Protein AF-A0A8T3YCC7-F1 (afdb_monomer_lite)

Sequence (92 aa):
MRVRDLKNQLNLMIPEFKVNDQMTAVAHWLNKIHMSPKGEYITSSEKEIKTLEKLKGLKLVDFEGSGEIKVKLSETGKKLHTDFQAHGYFNK

Secondary structure (DSSP, 8-state):
--HHHHHHHHHHHS-HHHHHHHHHHHHHHHHHHHTSTTSEEEE--HHHHHHHHHHHHTTSEEEE-SSSEEEEE-HHHHHHHHHHHHTTTT--

Radius of gyration: 12.7 Å; chains: 1; bounding box: 32×28×33 Å

Structure (mmCIF, N/CA/C/O backbone):
data_AF-A0A8T3YCC7-F1
#
_entry.id   AF-A0A8T3YCC7-F1
#
loop_
_atom_site.group_PDB
_atom_site.id
_atom_site.type_symbol
_atom_site.label_atom_id
_atom_site.label_alt_id
_atom_site.label_comp_id
_atom_site.label_asym_id
_atom_site.label_entity_id
_atom_site.label_seq_id
_atom_site.pdbx_PDB_ins_code
_atom_site.Cartn_x
_atom_site.Cartn_y
_atom_site.Cartn_z
_atom_site.occupancy
_atom_site.B_iso_or_equiv
_atom_site.auth_seq_id
_atom_site.auth_comp_id
_atom_site.auth_asym_id
_atom_site.auth_atom_id
_atom_site.pdbx_PDB_model_num
ATOM 1 N N . MET A 1 1 ? -1.770 -10.295 -6.177 1.00 85.19 1 MET A N 1
ATOM 2 C CA . MET A 1 1 ? -0.805 -9.512 -6.971 1.00 85.19 1 MET A CA 1
ATOM 3 C C . MET A 1 1 ? 0.593 -9.941 -6.565 1.00 85.19 1 MET A C 1
ATOM 5 O O . MET A 1 1 ? 0.786 -10.167 -5.376 1.00 85.19 1 MET A O 1
ATOM 9 N N . ARG A 1 2 ? 1.514 -10.112 -7.516 1.00 91.38 2 ARG A N 1
ATOM 10 C CA . ARG A 1 2 ? 2.931 -10.430 -7.265 1.00 91.38 2 ARG A CA 1
ATOM 11 C C . ARG A 1 2 ? 3.800 -9.168 -7.329 1.00 91.38 2 ARG A C 1
ATOM 13 O O . ARG A 1 2 ? 3.384 -8.157 -7.893 1.00 91.38 2 ARG A O 1
ATOM 20 N N . VAL A 1 3 ? 5.027 -9.238 -6.818 1.00 91.88 3 VAL A N 1
ATOM 21 C CA . VAL A 1 3 ? 6.055 -8.180 -6.863 1.00 91.88 3 VAL A CA 1
ATOM 22 C C . VAL A 1 3 ? 6.275 -7.699 -8.298 1.00 91.88 3 VAL A C 1
ATOM 24 O O . VAL A 1 3 ? 6.329 -6.495 -8.548 1.00 91.88 3 VAL A O 1
ATOM 27 N N . ARG A 1 4 ? 6.326 -8.627 -9.266 1.00 92.19 4 ARG A N 1
ATOM 28 C CA . ARG A 1 4 ? 6.441 -8.299 -10.697 1.00 92.19 4 ARG A CA 1
ATOM 29 C C . ARG A 1 4 ? 5.249 -7.487 -11.208 1.00 92.19 4 ARG A C 1
ATOM 31 O O . ARG A 1 4 ? 5.449 -6.539 -11.961 1.00 92.19 4 ARG A O 1
ATOM 38 N N . ASP A 1 5 ? 4.034 -7.841 -10.797 1.00 92.06 5 ASP A N 1
ATOM 39 C CA . ASP A 1 5 ? 2.813 -7.157 -11.234 1.00 92.06 5 ASP A CA 1
ATOM 40 C C . ASP A 1 5 ? 2.777 -5.723 -10.699 1.00 92.06 5 ASP 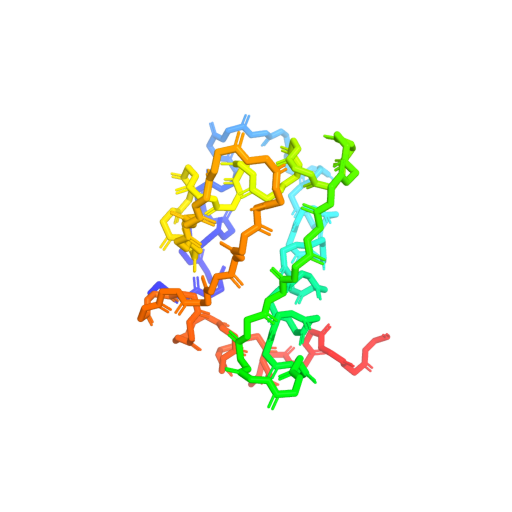A C 1
ATOM 42 O O . ASP A 1 5 ? 2.521 -4.789 -11.458 1.00 92.06 5 ASP A O 1
ATOM 46 N N . LEU A 1 6 ? 3.111 -5.539 -9.416 1.00 90.81 6 LEU A N 1
ATOM 47 C CA . LEU A 1 6 ? 3.209 -4.212 -8.812 1.00 90.81 6 LEU A CA 1
ATOM 48 C C . LEU A 1 6 ? 4.284 -3.370 -9.510 1.00 90.81 6 LEU A C 1
ATOM 50 O O . LEU A 1 6 ? 4.036 -2.216 -9.850 1.00 90.81 6 LEU A O 1
ATOM 54 N N . LYS A 1 7 ? 5.464 -3.947 -9.766 1.00 91.56 7 LYS A N 1
ATOM 55 C CA . LYS A 1 7 ? 6.548 -3.254 -10.471 1.00 91.56 7 LYS A CA 1
ATOM 56 C C . LYS A 1 7 ? 6.110 -2.800 -11.866 1.00 91.56 7 LYS A C 1
ATOM 58 O O . LYS A 1 7 ? 6.372 -1.662 -12.244 1.00 91.56 7 LYS A O 1
ATOM 63 N N . ASN A 1 8 ? 5.406 -3.659 -12.603 1.00 92.38 8 ASN A N 1
ATOM 64 C CA . ASN A 1 8 ? 4.854 -3.318 -13.914 1.00 92.38 8 ASN A CA 1
ATOM 65 C C . ASN A 1 8 ? 3.824 -2.185 -13.820 1.00 92.38 8 ASN A C 1
ATOM 67 O O . ASN A 1 8 ? 3.887 -1.252 -14.612 1.00 92.38 8 ASN A O 1
ATOM 71 N N . GLN A 1 9 ? 2.912 -2.224 -12.844 1.00 90.88 9 GLN A N 1
ATOM 72 C CA . GLN A 1 9 ? 1.946 -1.142 -12.630 1.00 90.88 9 GLN A CA 1
ATOM 73 C C . GLN A 1 9 ? 2.625 0.185 -12.280 1.00 90.88 9 GLN A C 1
ATOM 75 O O . GLN A 1 9 ? 2.254 1.220 -12.825 1.00 90.88 9 GLN A O 1
ATOM 80 N N . LEU A 1 10 ? 3.639 0.165 -11.412 1.00 90.25 10 LEU A N 1
ATOM 8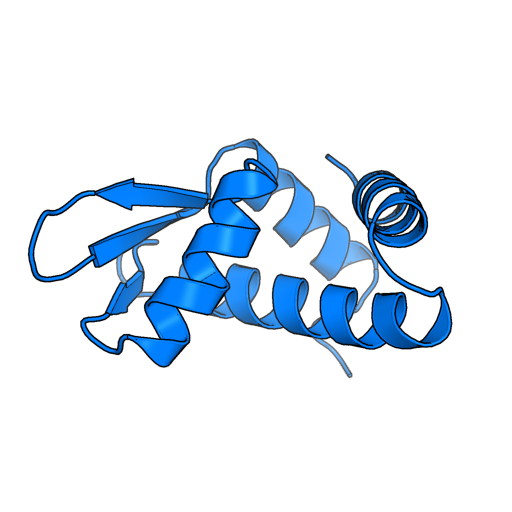1 C CA . LEU A 1 10 ? 4.381 1.369 -11.045 1.00 90.25 10 LEU A CA 1
ATOM 82 C C . LEU A 1 10 ? 5.141 1.949 -12.243 1.00 90.25 10 LEU A C 1
ATOM 84 O O . LEU A 1 10 ? 5.075 3.153 -12.455 1.00 90.25 10 LEU A O 1
ATOM 88 N N . ASN A 1 11 ? 5.769 1.115 -13.075 1.00 91.81 11 ASN A N 1
ATOM 89 C CA . ASN A 1 11 ? 6.426 1.558 -14.313 1.00 91.81 11 ASN A CA 1
ATOM 90 C C . ASN A 1 11 ? 5.477 2.281 -15.290 1.00 91.81 11 ASN A C 1
ATOM 92 O O . ASN A 1 11 ? 5.935 3.096 -16.084 1.00 91.81 11 ASN A O 1
ATOM 96 N N . LEU A 1 12 ? 4.168 2.004 -15.243 1.00 91.50 12 LEU A N 1
ATOM 97 C CA . LEU A 1 12 ? 3.169 2.710 -16.057 1.00 91.50 12 LEU A CA 1
ATOM 98 C C . LEU A 1 12 ? 2.750 4.063 -15.461 1.00 91.50 12 LEU A C 1
ATOM 100 O O . LEU A 1 12 ? 2.202 4.899 -16.174 1.00 91.50 12 LEU A O 1
ATOM 104 N N . MET A 1 13 ? 2.964 4.274 -14.161 1.00 88.44 13 MET A N 1
ATOM 105 C CA . MET A 1 13 ? 2.481 5.452 -13.428 1.00 88.44 13 MET A CA 1
ATOM 106 C C . MET A 1 13 ? 3.589 6.449 -13.091 1.00 88.44 13 MET A C 1
ATOM 108 O O . MET A 1 13 ? 3.322 7.641 -12.947 1.00 88.44 13 MET A O 1
ATOM 112 N N . ILE A 1 14 ? 4.819 5.970 -12.908 1.00 89.25 14 ILE A N 1
ATOM 113 C CA . ILE A 1 14 ? 5.964 6.774 -12.489 1.00 89.25 14 ILE A CA 1
ATOM 114 C C . ILE A 1 14 ? 7.222 6.376 -13.271 1.00 89.25 14 ILE A C 1
ATOM 116 O O . ILE A 1 14 ? 7.323 5.244 -13.741 1.00 89.25 14 ILE A O 1
ATOM 120 N N . PRO A 1 15 ? 8.211 7.281 -13.386 1.00 91.81 15 PRO A N 1
ATOM 121 C CA . PRO A 1 15 ? 9.487 6.959 -14.015 1.00 91.81 15 PRO A CA 1
ATOM 122 C C . PRO A 1 15 ? 10.191 5.783 -13.331 1.00 91.81 15 PRO A C 1
ATOM 124 O O . PRO A 1 15 ? 10.181 5.695 -12.101 1.00 91.81 15 PRO A O 1
ATOM 127 N N . GLU A 1 16 ? 10.879 4.948 -14.113 1.00 88.00 16 GLU A N 1
ATOM 128 C CA . GLU A 1 16 ? 11.556 3.729 -13.642 1.00 88.00 16 GLU A CA 1
ATOM 129 C C . GLU A 1 16 ? 12.479 3.979 -12.437 1.00 88.00 16 GLU A C 1
ATOM 131 O O . GLU A 1 16 ? 12.470 3.217 -11.470 1.00 88.00 16 GLU A O 1
ATOM 136 N N . PHE A 1 17 ? 13.211 5.099 -12.432 1.00 86.62 17 PHE A N 1
ATOM 137 C CA . PHE A 1 17 ? 14.117 5.447 -11.333 1.00 86.62 17 PHE A CA 1
ATOM 138 C C . PHE A 1 17 ? 13.403 5.647 -9.984 1.00 86.62 17 PHE A C 1
ATOM 140 O O . PHE A 1 17 ? 14.027 5.474 -8.944 1.00 86.62 17 PHE A O 1
ATOM 147 N N . LYS A 1 18 ? 12.098 5.963 -9.981 1.00 90.94 18 LYS A N 1
ATOM 148 C CA . LYS A 1 18 ? 11.271 6.078 -8.764 1.00 90.94 18 LYS A CA 1
ATOM 149 C C . LYS A 1 18 ? 10.561 4.779 -8.390 1.00 90.94 18 LYS A C 1
ATOM 151 O O . LYS A 1 18 ? 9.988 4.690 -7.303 1.00 90.94 18 LYS A O 1
ATOM 156 N N . VAL A 1 19 ? 10.550 3.782 -9.277 1.00 91.06 19 VAL A N 1
ATOM 157 C CA . VAL A 1 19 ? 9.814 2.532 -9.046 1.00 91.06 19 VAL A CA 1
ATOM 158 C C . VAL A 1 19 ? 10.429 1.744 -7.908 1.00 91.06 19 VAL A C 1
ATOM 160 O O . VAL A 1 19 ? 9.695 1.275 -7.046 1.00 91.06 19 VAL A O 1
ATOM 163 N N . ASN A 1 20 ? 11.757 1.646 -7.845 1.00 89.06 20 ASN A N 1
ATOM 164 C CA . ASN A 1 20 ? 12.419 0.924 -6.758 1.00 89.06 20 ASN A CA 1
ATOM 165 C C . ASN A 1 20 ? 12.141 1.565 -5.391 1.00 89.06 20 ASN A C 1
ATOM 167 O O . ASN A 1 20 ? 11.815 0.846 -4.448 1.00 89.06 20 ASN A O 1
ATOM 171 N N . ASP A 1 21 ? 12.169 2.897 -5.302 1.00 89.69 21 ASP A N 1
ATOM 172 C CA . ASP A 1 21 ? 11.834 3.617 -4.069 1.00 89.69 21 ASP A CA 1
ATOM 173 C C . ASP A 1 21 ? 10.394 3.338 -3.634 1.00 89.69 21 ASP A C 1
ATOM 175 O O . ASP A 1 21 ? 10.134 3.087 -2.456 1.00 89.69 21 ASP A O 1
ATOM 179 N N . GLN A 1 22 ? 9.452 3.315 -4.585 1.00 90.44 22 GLN A N 1
ATOM 180 C CA . GLN A 1 22 ? 8.072 2.962 -4.263 1.00 90.44 22 GLN A CA 1
ATOM 181 C C . GLN A 1 22 ? 7.890 1.497 -3.897 1.00 90.44 22 GLN A C 1
ATOM 183 O O . GLN A 1 22 ? 7.127 1.206 -2.984 1.00 90.44 22 GLN A O 1
ATOM 188 N N . MET A 1 23 ? 8.604 0.573 -4.534 1.00 91.44 23 MET A N 1
ATOM 189 C CA . MET A 1 23 ? 8.573 -0.836 -4.143 1.00 91.44 23 MET A CA 1
ATOM 190 C C . MET A 1 23 ? 9.036 -1.013 -2.691 1.00 91.44 23 MET A C 1
ATOM 192 O O . MET A 1 23 ? 8.376 -1.713 -1.925 1.00 91.44 23 MET A O 1
ATOM 196 N N . THR A 1 24 ? 10.113 -0.332 -2.290 1.00 90.31 24 THR A N 1
ATOM 197 C 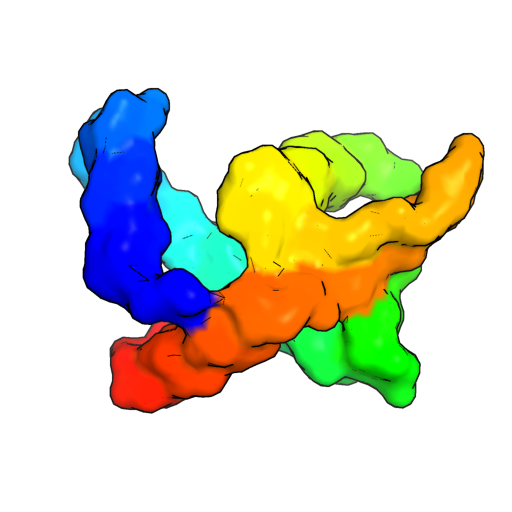CA . THR A 1 24 ? 10.609 -0.331 -0.905 1.00 90.31 24 THR A CA 1
ATOM 198 C C . THR A 1 24 ? 9.601 0.298 0.053 1.00 90.31 24 THR A C 1
ATOM 200 O O . THR A 1 24 ? 9.325 -0.264 1.111 1.00 90.31 24 THR A O 1
ATOM 203 N N . ALA A 1 25 ? 8.998 1.430 -0.322 1.00 90.31 25 ALA A N 1
ATOM 204 C CA . ALA A 1 25 ? 7.983 2.085 0.498 1.00 90.31 25 ALA A CA 1
ATOM 205 C C . ALA A 1 25 ? 6.745 1.195 0.694 1.00 90.31 25 ALA A C 1
ATOM 207 O O . ALA A 1 25 ? 6.264 1.047 1.817 1.00 90.31 25 ALA A O 1
ATOM 208 N N . VAL A 1 26 ? 6.251 0.565 -0.376 1.00 92.00 26 VAL A N 1
ATOM 209 C CA . VAL A 1 26 ? 5.125 -0.375 -0.314 1.00 92.00 26 VAL A CA 1
ATOM 210 C C . VAL A 1 26 ? 5.475 -1.551 0.591 1.00 92.00 26 VAL A C 1
ATOM 212 O O . VAL A 1 26 ? 4.701 -1.854 1.495 1.00 92.00 26 VAL A O 1
ATOM 215 N N . ALA A 1 27 ? 6.638 -2.179 0.399 1.00 92.44 27 ALA A N 1
ATOM 216 C CA . ALA A 1 27 ? 7.089 -3.278 1.246 1.00 92.44 27 ALA A CA 1
ATOM 217 C C . ALA A 1 27 ? 7.112 -2.855 2.726 1.00 92.44 27 ALA A C 1
ATOM 219 O O . ALA A 1 27 ? 6.482 -3.505 3.562 1.00 92.44 27 ALA A O 1
ATOM 220 N N . HIS A 1 28 ? 7.744 -1.721 3.040 1.00 91.56 28 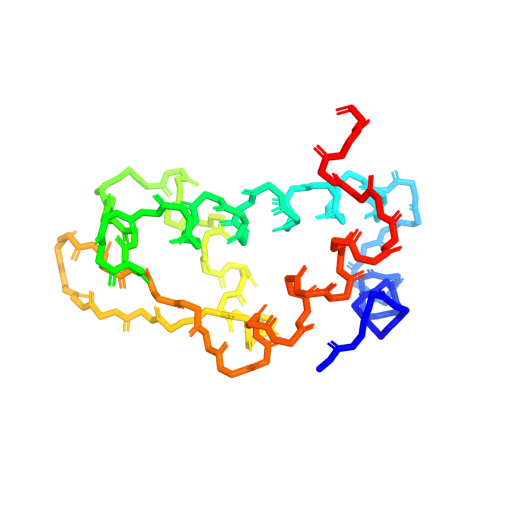HIS A N 1
ATOM 221 C CA . HIS A 1 28 ? 7.811 -1.188 4.399 1.00 91.56 28 HIS A CA 1
ATOM 222 C C . HIS A 1 28 ? 6.421 -1.023 5.029 1.00 91.56 28 HIS A C 1
ATOM 224 O O . HIS A 1 28 ? 6.186 -1.491 6.143 1.00 91.56 28 HIS A O 1
ATOM 230 N N . TRP A 1 29 ? 5.474 -0.418 4.308 1.00 92.06 29 TRP A N 1
ATOM 231 C CA . TRP A 1 29 ? 4.113 -0.222 4.805 1.00 92.06 29 TRP A CA 1
ATOM 232 C C . TRP A 1 29 ? 3.341 -1.523 4.990 1.00 92.06 29 TRP A C 1
ATOM 234 O O . TRP A 1 29 ? 2.688 -1.693 6.019 1.00 92.06 29 TRP A O 1
ATOM 244 N N . LEU A 1 30 ? 3.430 -2.458 4.041 1.00 91.56 30 LEU A N 1
ATOM 245 C CA . LEU A 1 30 ? 2.777 -3.758 4.183 1.00 91.56 30 LEU A CA 1
ATOM 246 C C . LEU A 1 30 ? 3.304 -4.503 5.410 1.00 91.56 30 LEU A C 1
ATOM 248 O O . LEU A 1 30 ? 2.517 -5.076 6.159 1.00 91.56 30 LEU A O 1
ATOM 252 N N . ASN A 1 31 ? 4.617 -4.443 5.649 1.00 91.38 31 ASN A N 1
ATOM 253 C CA . ASN A 1 31 ? 5.225 -5.052 6.823 1.00 91.38 31 ASN A CA 1
ATOM 254 C C . ASN A 1 31 ? 4.784 -4.364 8.121 1.00 91.38 31 ASN A C 1
ATOM 256 O O . ASN A 1 31 ? 4.388 -5.037 9.066 1.00 91.38 31 ASN A O 1
ATOM 260 N N . LYS A 1 32 ? 4.767 -3.025 8.153 1.00 90.38 32 LYS A N 1
ATOM 261 C CA . LYS A 1 32 ? 4.306 -2.241 9.311 1.00 90.38 32 LYS A CA 1
ATOM 262 C C . LYS A 1 32 ? 2.861 -2.582 9.697 1.00 90.38 32 LYS A C 1
ATOM 264 O O . LYS A 1 32 ? 2.565 -2.771 10.876 1.00 90.38 32 LYS A O 1
ATOM 269 N N . ILE A 1 33 ? 1.967 -2.709 8.712 1.00 91.00 33 ILE A N 1
ATOM 270 C CA . ILE A 1 33 ? 0.567 -3.094 8.949 1.00 91.00 33 ILE A CA 1
ATOM 271 C C . ILE A 1 33 ? 0.487 -4.551 9.422 1.00 91.00 33 ILE A C 1
ATOM 273 O O . ILE A 1 33 ? -0.216 -4.841 10.387 1.00 91.00 33 ILE A O 1
ATOM 277 N N . HIS A 1 34 ? 1.236 -5.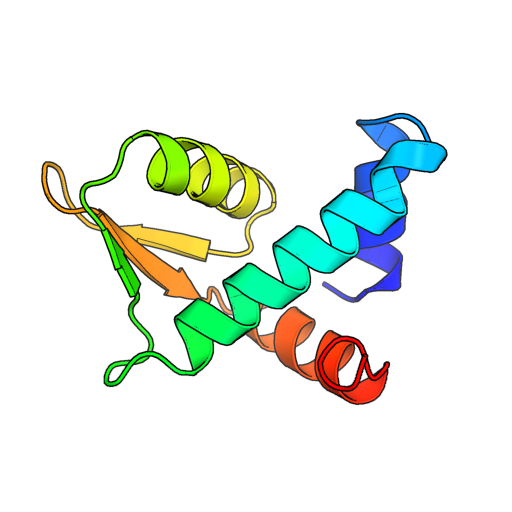462 8.791 1.00 89.06 34 HIS A N 1
ATOM 278 C CA . HIS A 1 34 ? 1.268 -6.877 9.166 1.00 89.06 34 HIS A CA 1
ATOM 279 C C . HIS A 1 34 ? 1.750 -7.104 10.607 1.00 89.06 34 HIS A C 1
ATOM 281 O O . HIS A 1 34 ? 1.162 -7.902 11.328 1.00 89.06 34 HIS A O 1
ATOM 287 N N . MET A 1 35 ? 2.789 -6.381 11.036 1.00 88.44 35 MET A N 1
ATOM 288 C CA . MET A 1 35 ? 3.363 -6.487 12.383 1.00 88.44 35 MET A CA 1
ATOM 289 C C . MET A 1 35 ? 2.539 -5.762 13.457 1.00 88.44 35 MET A C 1
ATOM 291 O O . MET A 1 35 ? 2.884 -5.816 14.637 1.00 88.44 35 MET A O 1
ATOM 295 N N . SER A 1 36 ? 1.465 -5.063 13.081 1.00 88.25 36 SER A N 1
ATOM 296 C CA . SER A 1 36 ? 0.620 -4.371 14.053 1.00 88.25 36 SER A CA 1
ATOM 297 C C . SER A 1 36 ? -0.146 -5.389 14.920 1.00 88.25 36 SER A C 1
ATOM 299 O O . SER A 1 36 ? -0.617 -6.394 14.388 1.00 88.25 36 SER A O 1
ATOM 301 N N . PRO A 1 37 ? -0.350 -5.144 16.232 1.00 78.75 37 PRO A N 1
ATOM 302 C CA . PRO A 1 37 ? -0.852 -6.148 17.188 1.00 78.75 37 PRO A CA 1
ATOM 303 C C . PRO A 1 37 ? -2.197 -6.803 16.841 1.00 78.75 37 PRO A C 1
ATOM 305 O O . PRO A 1 37 ? -2.514 -7.873 17.352 1.00 78.75 37 PRO A O 1
ATOM 308 N N . LYS A 1 38 ? -3.010 -6.153 16.000 1.00 81.00 38 LYS A N 1
ATOM 309 C CA . LYS A 1 38 ? -4.319 -6.646 15.540 1.00 81.00 38 LYS A CA 1
ATOM 310 C C . LYS A 1 38 ? -4.372 -6.925 14.031 1.00 81.00 38 LYS A C 1
ATOM 312 O O . LYS A 1 38 ? -5.442 -7.201 13.503 1.00 81.00 38 LYS A O 1
ATOM 317 N N . GLY A 1 39 ? -3.245 -6.811 13.325 1.00 77.56 39 GLY A N 1
ATOM 318 C CA . GLY A 1 39 ? -3.213 -6.761 11.858 1.00 77.56 39 GLY A CA 1
ATOM 319 C C . GLY A 1 39 ? -3.856 -5.493 11.281 1.00 77.56 39 GLY A C 1
ATOM 320 O O . GLY A 1 39 ? -4.203 -5.452 10.099 1.00 77.56 39 GLY A O 1
ATOM 321 N N . GLU A 1 40 ? -4.036 -4.474 12.126 1.00 86.44 40 GLU A N 1
ATOM 322 C CA . GLU A 1 40 ? -4.617 -3.178 11.789 1.00 86.44 40 GLU A CA 1
ATOM 323 C C . GLU A 1 40 ? -3.645 -2.086 12.233 1.00 86.44 40 GLU A C 1
ATOM 325 O O . GLU A 1 40 ? -3.251 -2.037 13.401 1.00 86.44 40 GLU A O 1
ATOM 330 N N . TYR A 1 41 ? -3.263 -1.217 11.304 1.00 90.38 41 TYR A N 1
ATOM 331 C CA . TYR A 1 41 ? -2.464 -0.033 11.577 1.00 90.38 41 TYR A CA 1
ATOM 332 C C . TYR A 1 41 ? -3.390 1.161 11.783 1.00 90.38 41 TYR A C 1
ATOM 334 O O . TYR A 1 41 ? -4.222 1.441 10.924 1.00 90.38 41 TYR A O 1
ATOM 342 N N . ILE A 1 42 ? -3.256 1.866 12.902 1.00 89.44 42 ILE A N 1
ATOM 343 C CA . ILE A 1 42 ? -4.093 3.026 13.223 1.00 89.44 42 ILE A CA 1
ATOM 344 C C . ILE A 1 42 ? -3.230 4.275 13.121 1.00 89.44 42 ILE A C 1
ATOM 346 O O . ILE A 1 42 ? -2.165 4.341 13.734 1.00 89.44 42 ILE A O 1
ATOM 350 N N . THR A 1 43 ? -3.678 5.261 12.347 1.00 88.38 43 THR A N 1
ATOM 351 C CA . THR A 1 43 ? -2.997 6.554 12.255 1.00 88.38 43 THR A CA 1
ATOM 352 C C . THR A 1 43 ? -3.976 7.704 12.073 1.00 88.38 43 THR A C 1
ATOM 354 O O . THR A 1 43 ? -5.024 7.572 11.439 1.00 88.38 43 THR A O 1
ATOM 357 N N . SER A 1 44 ? -3.598 8.852 12.624 1.00 87.38 44 SER A N 1
ATOM 358 C CA . SER A 1 44 ? -4.226 10.159 12.420 1.00 87.38 44 SER A CA 1
ATOM 359 C C . SER A 1 44 ? -3.299 11.129 11.672 1.00 87.38 44 SER A C 1
ATOM 361 O O . SER A 1 44 ? -3.654 12.282 11.442 1.00 87.38 44 SER A O 1
ATOM 363 N N . SER A 1 45 ? -2.099 10.687 11.272 1.00 89.81 45 SER A N 1
ATOM 364 C CA . SER A 1 45 ? -1.131 11.538 10.578 1.00 89.81 45 SER A CA 1
ATOM 365 C C . SER A 1 45 ? -1.510 11.719 9.111 1.00 89.81 45 SER A C 1
ATOM 367 O O . SER A 1 45 ? -1.446 10.770 8.332 1.00 89.81 45 SER A O 1
ATOM 369 N N . GLU A 1 46 ? -1.795 12.952 8.684 1.00 86.69 46 GLU A N 1
ATOM 370 C CA . GLU A 1 46 ? -2.122 13.259 7.281 1.00 86.69 46 GLU A CA 1
ATOM 371 C C . GLU A 1 46 ? -1.071 12.760 6.277 1.00 86.69 46 GLU A C 1
ATOM 373 O O . GLU A 1 46 ? -1.402 12.319 5.175 1.00 86.69 46 GLU A O 1
ATOM 378 N N . LYS A 1 47 ? 0.216 12.817 6.640 1.00 87.88 47 LYS A N 1
ATOM 379 C CA . LYS A 1 47 ? 1.309 12.358 5.770 1.00 87.88 47 LYS A CA 1
ATOM 380 C C . LYS A 1 47 ? 1.265 10.843 5.568 1.00 87.88 47 LYS A C 1
ATOM 382 O O . LYS A 1 47 ? 1.490 10.356 4.456 1.00 87.88 47 LYS A O 1
ATOM 387 N N . GLU A 1 48 ? 0.981 10.104 6.636 1.00 89.50 48 GLU A N 1
ATOM 388 C CA . GLU A 1 48 ? 0.814 8.656 6.562 1.00 89.50 48 GLU A CA 1
ATOM 389 C C . GLU A 1 48 ? -0.460 8.306 5.797 1.00 89.50 48 GLU A C 1
ATOM 391 O O . GLU A 1 48 ? -0.395 7.495 4.877 1.00 89.50 48 GLU A O 1
ATOM 396 N N . ILE A 1 49 ? -1.571 8.994 6.076 1.00 88.19 49 ILE A N 1
ATOM 397 C CA . ILE A 1 49 ? -2.853 8.826 5.380 1.00 88.19 49 ILE A CA 1
ATOM 398 C C . ILE A 1 49 ? -2.674 8.980 3.867 1.00 88.19 49 ILE A C 1
ATOM 400 O O . ILE A 1 49 ? -3.012 8.059 3.131 1.00 88.19 49 ILE A O 1
ATOM 404 N N . LYS A 1 50 ? -2.026 10.052 3.391 1.00 88.31 50 LYS A N 1
ATOM 405 C CA . LYS A 1 50 ? -1.740 10.244 1.953 1.00 88.31 50 LYS A CA 1
ATOM 406 C C . LYS A 1 50 ? -0.932 9.099 1.338 1.00 88.31 50 LYS A C 1
ATOM 408 O O . LYS A 1 50 ? -1.062 8.804 0.151 1.00 88.31 50 LYS A O 1
ATOM 413 N N . THR A 1 51 ? -0.051 8.469 2.114 1.00 88.12 51 THR A N 1
ATOM 414 C CA . THR A 1 51 ? 0.739 7.325 1.635 1.00 88.12 51 THR A CA 1
ATOM 415 C C . THR A 1 51 ? -0.106 6.056 1.592 1.00 88.12 51 THR A C 1
ATOM 417 O O . THR A 1 51 ? -0.083 5.318 0.609 1.00 88.12 51 THR A O 1
ATOM 420 N N . LEU A 1 52 ? -0.908 5.839 2.627 1.00 89.06 52 LEU A N 1
ATOM 421 C CA . LEU A 1 52 ? -1.831 4.722 2.744 1.00 89.06 52 LEU A CA 1
ATOM 422 C C . LEU A 1 52 ? -2.943 4.800 1.676 1.00 89.06 52 LEU A C 1
ATOM 424 O O . LEU A 1 52 ? -3.363 3.771 1.155 1.00 89.06 52 LEU A O 1
ATOM 428 N N . GLU A 1 53 ? -3.374 6.000 1.274 1.00 88.81 53 GLU A N 1
ATOM 429 C CA . GLU A 1 53 ? -4.351 6.206 0.196 1.00 88.81 53 GLU A CA 1
ATOM 430 C C . GLU A 1 53 ? -3.806 5.738 -1.155 1.00 88.81 53 GLU A C 1
ATOM 432 O O . GLU A 1 53 ? -4.532 5.135 -1.946 1.00 88.81 53 GLU A O 1
ATOM 437 N N . LYS A 1 54 ? -2.505 5.931 -1.405 1.00 88.50 54 LYS A N 1
ATOM 438 C CA . LYS A 1 54 ? -1.845 5.376 -2.597 1.00 88.50 54 LYS A CA 1
ATOM 439 C C . LYS A 1 54 ? -1.863 3.848 -2.574 1.00 88.50 54 LYS A C 1
ATOM 441 O O . LYS A 1 54 ? -2.166 3.227 -3.590 1.00 88.50 54 LYS A O 1
ATOM 446 N N . LEU A 1 55 ? -1.604 3.236 -1.415 1.00 89.38 55 LEU A N 1
ATOM 447 C CA . LEU A 1 55 ? -1.701 1.780 -1.242 1.00 89.38 55 LEU A CA 1
ATOM 448 C C . LEU A 1 55 ? -3.138 1.276 -1.447 1.00 89.38 55 LEU A C 1
ATOM 450 O O . LEU A 1 55 ? -3.339 0.210 -2.032 1.00 89.38 55 LEU A O 1
ATOM 454 N N . LYS A 1 56 ? -4.140 2.052 -1.021 1.00 90.38 56 LYS A N 1
ATOM 455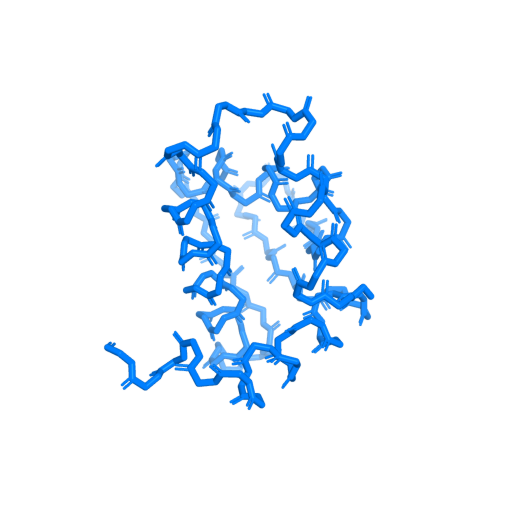 C CA . LYS A 1 56 ? -5.559 1.764 -1.262 1.00 90.38 56 LYS A CA 1
ATOM 456 C C . LYS A 1 56 ? -5.900 1.835 -2.752 1.00 90.38 56 LYS A C 1
ATOM 458 O O . LYS A 1 56 ? -6.573 0.944 -3.261 1.00 90.38 56 LYS A O 1
ATOM 463 N N . GLY A 1 57 ? -5.379 2.828 -3.477 1.00 87.25 57 GLY A N 1
ATOM 464 C CA . GLY A 1 57 ? -5.512 2.926 -4.938 1.00 87.25 57 GLY A CA 1
ATOM 465 C C . GLY A 1 57 ? -4.934 1.713 -5.680 1.00 87.25 57 GLY A C 1
ATOM 466 O O . GLY A 1 57 ? -5.488 1.272 -6.684 1.00 87.25 57 GLY A O 1
ATOM 467 N N . LEU A 1 58 ? -3.879 1.107 -5.128 1.00 87.06 58 LEU A N 1
ATOM 468 C CA . LEU A 1 58 ? -3.285 -0.147 -5.608 1.00 87.06 58 LEU A CA 1
ATOM 469 C C . LEU A 1 58 ? -4.024 -1.410 -5.123 1.00 87.06 58 LEU A C 1
ATOM 471 O O . LEU A 1 58 ? -3.567 -2.525 -5.378 1.00 87.06 58 LEU A O 1
ATOM 475 N N . LYS A 1 59 ? -5.158 -1.258 -4.424 1.00 90.69 59 LYS A N 1
ATOM 476 C CA . LYS A 1 59 ? -5.953 -2.348 -3.832 1.00 90.69 59 LYS A CA 1
ATOM 477 C C . LYS A 1 59 ? -5.137 -3.244 -2.897 1.00 90.69 59 LYS A C 1
ATOM 479 O O . LYS A 1 59 ? -5.341 -4.454 -2.856 1.00 90.69 59 LYS A O 1
ATOM 484 N N . LEU A 1 60 ? -4.176 -2.659 -2.182 1.00 91.19 60 LEU A N 1
ATOM 485 C CA . LEU A 1 60 ? -3.325 -3.373 -1.230 1.00 91.19 60 LEU A CA 1
ATOM 486 C C . LEU A 1 60 ? -3.883 -3.330 0.186 1.00 91.19 60 LEU A C 1
ATOM 488 O O . LEU A 1 60 ? -3.729 -4.296 0.935 1.00 91.19 60 LEU A O 1
ATOM 492 N N . VAL A 1 61 ? -4.553 -2.240 0.539 1.00 92.12 61 VAL A N 1
ATOM 493 C CA . VAL A 1 61 ? -5.052 -1.997 1.889 1.00 92.12 61 VAL A CA 1
ATOM 494 C C . VAL A 1 61 ? -6.488 -1.500 1.866 1.00 92.12 61 VAL A C 1
ATOM 496 O O . VAL A 1 61 ? -6.904 -0.834 0.917 1.00 92.12 61 VAL A O 1
ATOM 499 N N . ASP A 1 62 ? -7.202 -1.791 2.945 1.00 91.00 62 ASP A N 1
ATOM 500 C CA . ASP A 1 62 ? -8.562 -1.334 3.202 1.00 91.00 62 ASP A CA 1
ATOM 501 C C . ASP A 1 62 ? -8.554 -0.288 4.317 1.00 91.00 62 ASP A C 1
ATOM 503 O O . ASP A 1 62 ? -7.743 -0.363 5.242 1.00 91.00 62 ASP A O 1
ATOM 507 N N . PHE A 1 63 ? -9.427 0.713 4.197 1.00 89.69 63 PHE A N 1
ATOM 508 C CA . PHE A 1 63 ? -9.547 1.826 5.141 1.00 89.69 63 PHE A CA 1
ATOM 509 C C . PHE A 1 63 ? -10.874 1.737 5.881 1.00 89.69 63 PHE A C 1
ATOM 511 O O . PHE A 1 63 ? -11.922 1.654 5.243 1.00 89.69 63 PHE A O 1
ATOM 518 N N . GLU A 1 64 ? -10.825 1.863 7.201 1.00 85.12 64 GLU A N 1
ATOM 519 C CA . GLU A 1 64 ? -11.993 1.958 8.072 1.00 85.12 64 GLU A CA 1
ATOM 520 C C . GLU A 1 64 ? -11.842 3.165 9.011 1.00 85.12 64 GLU A C 1
ATOM 522 O O . GLU A 1 64 ? -10.837 3.287 9.710 1.00 85.12 64 GLU A O 1
ATOM 527 N N . GLY A 1 65 ? -12.847 4.048 9.052 1.00 76.12 65 GLY A N 1
ATOM 528 C CA . GLY A 1 65 ? -12.913 5.185 9.983 1.00 76.12 65 GLY A CA 1
ATOM 529 C C . GLY A 1 65 ? -13.024 6.564 9.316 1.00 76.12 65 GLY A C 1
ATOM 530 O O . GLY A 1 65 ? -12.661 6.737 8.155 1.00 76.12 65 GLY A O 1
ATOM 531 N N . SER A 1 66 ? -13.538 7.545 10.071 1.00 63.56 66 SER A N 1
ATOM 532 C CA . SER A 1 66 ? -13.736 8.947 9.640 1.00 63.56 66 SER A CA 1
ATOM 533 C C . SER A 1 66 ? -12.918 9.975 10.442 1.00 63.56 66 SER A C 1
ATOM 535 O O . SER A 1 66 ? -13.079 11.170 10.225 1.00 63.56 66 SER A O 1
ATOM 537 N N . GLY A 1 67 ? -12.044 9.535 11.355 1.00 71.81 67 GLY A N 1
ATOM 538 C CA . GLY A 1 67 ? -11.171 10.409 12.153 1.00 71.81 67 GLY A CA 1
ATOM 539 C C . GLY A 1 67 ? -9.793 9.783 12.347 1.00 71.81 67 GLY A C 1
ATOM 540 O O . GLY A 1 67 ? -8.821 10.209 11.733 1.00 71.81 67 GLY A O 1
ATOM 541 N N . GLU A 1 68 ? -9.721 8.705 13.128 1.00 80.25 68 GLU A N 1
ATOM 542 C CA . GLU A 1 68 ? -8.585 7.780 13.077 1.00 80.25 68 GLU A CA 1
ATOM 543 C C . GLU A 1 68 ? -8.814 6.775 11.953 1.00 80.25 68 GLU A C 1
ATOM 545 O O . GLU A 1 68 ? -9.842 6.089 11.926 1.00 80.25 68 GLU A O 1
ATOM 550 N N . ILE A 1 69 ? -7.866 6.691 11.020 1.00 87.38 69 ILE A N 1
ATOM 551 C CA . ILE A 1 69 ? -7.947 5.719 9.936 1.00 87.38 69 ILE A CA 1
ATOM 552 C C . ILE A 1 69 ? -7.310 4.428 10.420 1.00 87.38 69 ILE A C 1
ATOM 554 O O . ILE A 1 69 ? -6.119 4.377 10.739 1.00 87.38 69 ILE A O 1
ATOM 558 N N . LYS A 1 70 ? -8.116 3.372 10.443 1.00 89.25 70 LYS A N 1
ATOM 559 C CA . LYS A 1 70 ? -7.649 2.003 10.605 1.00 89.25 70 LYS A CA 1
ATOM 560 C C . LYS A 1 70 ? -7.380 1.435 9.227 1.00 89.25 70 LYS A C 1
ATOM 562 O O . LYS A 1 70 ? -8.250 1.435 8.357 1.00 89.25 70 LYS A O 1
ATOM 567 N N . VAL A 1 71 ? -6.166 0.952 9.033 1.00 91.69 71 VAL A N 1
ATOM 568 C CA . VAL A 1 71 ? -5.714 0.361 7.784 1.00 91.69 71 VAL A CA 1
ATOM 569 C C . VAL A 1 71 ? -5.440 -1.111 7.997 1.00 91.69 71 VAL A C 1
ATOM 571 O O . VAL A 1 71 ? -4.663 -1.483 8.875 1.00 91.69 71 VAL A O 1
ATOM 574 N N . LYS A 1 72 ? -6.046 -1.952 7.163 1.00 92.38 72 LYS A N 1
ATOM 575 C CA . LYS A 1 72 ? -5.824 -3.401 7.174 1.00 92.38 72 LYS A CA 1
ATOM 576 C C . LYS A 1 72 ? -5.275 -3.855 5.838 1.00 92.38 72 LYS A C 1
ATOM 578 O O . LYS A 1 72 ? -5.541 -3.248 4.802 1.00 92.38 72 LYS A O 1
ATOM 583 N N . LEU A 1 73 ? -4.513 -4.944 5.853 1.00 92.00 73 LEU A N 1
ATOM 584 C CA . LEU A 1 73 ? -4.099 -5.592 4.615 1.00 92.00 73 LEU A CA 1
ATOM 585 C C . LEU A 1 73 ? -5.295 -6.285 3.963 1.00 92.00 73 LEU A C 1
ATOM 587 O O . LEU A 1 73 ? -5.887 -7.191 4.557 1.00 92.00 73 LEU A O 1
ATOM 591 N N . SER A 1 74 ? -5.571 -5.923 2.714 1.00 92.38 74 SER A N 1
ATOM 592 C CA . SER A 1 74 ? -6.489 -6.680 1.860 1.00 92.38 74 SER A CA 1
ATOM 593 C C . SER A 1 74 ? -5.911 -8.069 1.552 1.00 92.38 74 SER A C 1
ATOM 595 O O . SER A 1 74 ? -4.711 -8.312 1.724 1.00 92.38 74 SER A O 1
ATOM 597 N N . GLU A 1 75 ? -6.715 -8.985 1.006 1.00 90.81 75 GLU A N 1
ATOM 598 C CA . GLU A 1 75 ? -6.197 -10.273 0.512 1.00 90.81 75 GLU A CA 1
ATOM 599 C C . GLU A 1 75 ? -5.063 -10.108 -0.512 1.00 90.81 75 GLU A C 1
ATOM 601 O O . GLU A 1 75 ? -4.091 -10.869 -0.516 1.00 90.81 75 GLU A O 1
ATOM 606 N N . THR A 1 76 ? -5.162 -9.092 -1.372 1.00 91.44 76 THR A N 1
ATOM 607 C CA . THR A 1 76 ? -4.128 -8.779 -2.361 1.00 91.44 76 THR A CA 1
ATOM 608 C C . THR A 1 76 ? -2.849 -8.294 -1.684 1.00 91.44 76 THR A C 1
ATOM 610 O O . THR A 1 76 ? -1.765 -8.736 -2.066 1.00 91.44 76 THR A O 1
ATOM 613 N N . GLY A 1 77 ? -2.973 -7.438 -0.666 1.00 91.12 77 GLY A N 1
ATOM 614 C CA . GLY A 1 77 ? -1.855 -6.939 0.134 1.00 91.12 77 GLY A CA 1
ATOM 615 C C . GLY A 1 77 ? -1.154 -8.034 0.930 1.00 91.12 77 GLY A C 1
ATOM 616 O O . GLY A 1 77 ? 0.071 -8.070 0.947 1.00 91.12 77 GLY A O 1
ATOM 617 N N . LYS A 1 78 ? -1.909 -8.976 1.510 1.00 91.31 78 LYS A N 1
ATOM 618 C CA . LYS A 1 78 ? -1.353 -10.153 2.200 1.00 91.31 78 LYS A CA 1
ATOM 619 C C . LYS A 1 78 ? -0.551 -11.037 1.245 1.00 91.31 78 LYS A C 1
ATOM 621 O O . LYS A 1 78 ? 0.596 -11.356 1.534 1.00 91.31 78 LYS A O 1
ATOM 626 N N . LYS A 1 79 ? -1.115 -11.368 0.075 1.00 92.25 79 LYS A N 1
ATOM 627 C CA . LYS A 1 79 ? -0.410 -12.147 -0.962 1.00 92.25 79 LYS A CA 1
ATOM 628 C C . LYS A 1 79 ? 0.879 -11.456 -1.409 1.00 92.25 79 LYS A C 1
ATOM 630 O O . LYS A 1 79 ? 1.899 -12.115 -1.577 1.00 92.25 79 LYS A O 1
ATOM 635 N N . LEU A 1 80 ? 0.831 -10.135 -1.585 1.00 92.94 80 LEU A N 1
ATOM 636 C CA . LEU A 1 80 ? 1.999 -9.358 -1.980 1.00 92.94 80 LEU A CA 1
ATOM 637 C C . LEU A 1 80 ? 3.051 -9.275 -0.864 1.00 92.94 80 LEU A C 1
ATOM 639 O O . LEU A 1 80 ? 4.236 -9.349 -1.160 1.00 92.94 80 LEU A O 1
ATOM 643 N N . HIS A 1 81 ? 2.646 -9.149 0.403 1.00 92.38 81 HIS A N 1
ATOM 644 C CA . HIS A 1 81 ? 3.559 -9.179 1.553 1.00 92.38 81 HIS A CA 1
ATOM 645 C C . HIS A 1 81 ? 4.337 -10.500 1.617 1.00 92.38 81 HIS A C 1
ATOM 647 O O . HIS A 1 81 ? 5.563 -10.476 1.703 1.00 92.38 81 HIS A O 1
ATOM 653 N N . THR A 1 82 ? 3.657 -11.639 1.454 1.00 91.06 82 THR A N 1
ATOM 654 C CA . THR A 1 82 ? 4.319 -12.951 1.370 1.00 91.06 82 THR A CA 1
ATOM 655 C C . THR A 1 82 ? 5.301 -13.023 0.197 1.00 91.06 82 THR A C 1
ATOM 657 O O . THR A 1 82 ? 6.410 -13.532 0.343 1.00 91.06 82 THR A O 1
ATOM 660 N N . ASP A 1 83 ? 4.930 -12.476 -0.961 1.00 92.62 83 ASP A N 1
ATOM 661 C CA . ASP A 1 83 ? 5.806 -12.455 -2.137 1.00 92.62 83 ASP A CA 1
ATOM 662 C C . ASP A 1 83 ? 7.026 -11.534 -1.935 1.00 92.62 83 ASP A C 1
ATOM 664 O O . ASP A 1 83 ? 8.142 -11.883 -2.319 1.00 92.62 83 ASP A O 1
ATOM 668 N N . PHE A 1 84 ? 6.857 -10.394 -1.256 1.00 92.56 84 PHE A N 1
ATOM 669 C CA . PHE A 1 84 ? 7.964 -9.527 -0.840 1.00 92.56 84 PHE A CA 1
ATOM 670 C C . PHE A 1 84 ? 8.934 -10.237 0.107 1.00 92.56 84 PHE A C 1
ATOM 672 O O . PHE A 1 84 ? 10.149 -10.067 -0.026 1.00 92.56 84 PHE A O 1
ATOM 679 N N . GLN A 1 85 ? 8.414 -11.055 1.026 1.00 88.50 85 GLN A N 1
ATOM 680 C CA . GLN A 1 85 ? 9.228 -11.860 1.932 1.00 88.50 85 GLN A CA 1
ATOM 681 C C . GLN A 1 85 ? 10.046 -12.902 1.163 1.00 88.50 85 GLN A C 1
ATOM 683 O O . GLN A 1 85 ? 11.248 -13.018 1.392 1.00 88.50 85 GLN A O 1
ATOM 688 N N . ALA A 1 86 ? 9.429 -13.588 0.196 1.00 89.06 86 ALA A N 1
ATOM 689 C CA . ALA A 1 86 ? 10.116 -14.544 -0.674 1.00 89.06 86 ALA A CA 1
ATOM 690 C C . ALA A 1 86 ? 11.230 -13.893 -1.518 1.00 89.06 86 ALA A C 1
ATOM 692 O O . ALA A 1 86 ? 12.246 -14.527 -1.792 1.00 89.06 86 ALA A O 1
ATOM 693 N N . HIS A 1 87 ? 11.072 -12.619 -1.891 1.00 86.31 87 HIS A N 1
ATOM 694 C CA . HIS A 1 87 ? 12.066 -11.851 -2.650 1.00 86.31 87 HIS A CA 1
ATOM 695 C C . HIS A 1 87 ? 13.064 -11.072 -1.768 1.00 86.31 87 HIS A C 1
ATOM 697 O O . HIS A 1 87 ? 13.880 -10.314 -2.293 1.00 86.31 87 HIS A O 1
ATOM 703 N N . GLY A 1 88 ? 13.013 -11.227 -0.439 1.00 83.31 88 GLY A N 1
ATOM 704 C CA . GLY A 1 88 ? 13.983 -10.626 0.483 1.00 83.31 88 GLY A CA 1
ATOM 705 C C . GLY A 1 88 ? 13.874 -9.106 0.650 1.00 83.31 88 GLY A C 1
ATOM 706 O O . GLY A 1 88 ? 14.836 -8.473 1.077 1.00 83.31 88 GLY A O 1
ATOM 707 N N . TYR A 1 89 ? 12.720 -8.500 0.353 1.00 82.62 89 TYR A N 1
ATOM 708 C CA . TYR A 1 89 ? 12.525 -7.046 0.486 1.00 82.62 89 TYR A CA 1
ATOM 709 C C . TYR A 1 89 ? 12.544 -6.537 1.937 1.00 82.62 89 TYR A C 1
ATOM 711 O O . TYR A 1 89 ? 12.652 -5.334 2.154 1.00 82.62 89 TYR A O 1
ATOM 719 N N . PHE A 1 90 ? 12.449 -7.436 2.919 1.00 76.69 90 PHE A N 1
ATOM 720 C CA . PHE A 1 90 ? 12.498 -7.110 4.349 1.00 76.69 90 PHE A CA 1
ATOM 721 C C . PHE A 1 90 ? 13.874 -7.342 4.989 1.00 76.69 90 PHE A C 1
ATOM 723 O O . PHE A 1 90 ? 14.055 -7.003 6.152 1.00 76.69 90 PHE A O 1
ATOM 730 N N . ASN A 1 91 ? 14.832 -7.902 4.240 1.00 65.88 91 ASN A N 1
ATOM 731 C CA . ASN A 1 91 ? 16.167 -8.273 4.728 1.00 65.88 91 ASN A CA 1
ATOM 732 C C . ASN A 1 91 ? 17.272 -7.328 4.216 1.00 65.88 91 ASN A C 1
ATOM 734 O O . ASN A 1 91 ? 18.440 -7.714 4.203 1.00 65.88 91 ASN A O 1
ATOM 738 N N . LYS A 1 92 ? 16.907 -6.138 3.726 1.00 52.06 92 LYS A N 1
ATOM 739 C CA . LYS A 1 92 ? 17.846 -5.127 3.224 1.00 52.06 92 LYS A CA 1
ATOM 740 C C . LYS A 1 92 ? 18.047 -4.000 4.219 1.00 52.06 92 LYS A C 1
ATOM 742 O O . LYS A 1 92 ? 17.041 -3.602 4.846 1.00 52.06 92 LYS A O 1
#

Foldseek 3Di:
DELVVQLVVCVVVDPNVCSVVVSLVLLVVLVVLCPPPVSKDKDQDPVVVVNVVVCVVVVQWDWDDDGITIIHGDPNVVVHNVNCVVVCSVVD

pLDDT: mean 87.99, std 6.51, range [52.06, 92.94]